Protein AF-A0A349BZY9-F1 (afdb_monomer)

Mean predicted aligned error: 8.65 Å

Radius of gyration: 23.87 Å; Cα contacts (8 Å, |Δi|>4): 27; chains: 1; bounding box: 42×19×87 Å

Secondary structure (DSSP, 8-state):
--------S---TTHHHHHHHHTT--HHHHHHHHHHHHTT-HHHHHHHHHHHHHHHHHHHHHHHHHHHHHHHHHHHHHHHHHHHHHT-

Structure (mmCIF, N/CA/C/O backbone):
data_AF-A0A349BZY9-F1
#
_entry.id   AF-A0A349BZY9-F1
#
loop_
_atom_site.group_PDB
_atom_site.id
_atom_site.type_symbol
_atom_site.label_atom_id
_atom_site.label_alt_id
_atom_site.label_comp_id
_atom_site.label_asym_id
_atom_site.label_entity_id
_atom_site.label_seq_id
_atom_site.pdbx_PDB_ins_code
_atom_site.Cartn_x
_atom_site.Cartn_y
_atom_site.Cartn_z
_atom_site.occupancy
_atom_site.B_iso_or_equiv
_atom_site.auth_seq_id
_atom_site.auth_comp_id
_atom_site.auth_asym_id
_atom_site.auth_atom_id
_atom_site.pdbx_PDB_model_num
ATOM 1 N N . MET A 1 1 ? 3.164 7.474 48.214 1.00 37.22 1 MET A N 1
ATOM 2 C CA . MET A 1 1 ? 3.280 6.696 46.961 1.00 37.22 1 MET A CA 1
ATOM 3 C C . MET A 1 1 ? 2.713 7.549 45.841 1.00 37.22 1 MET A C 1
ATOM 5 O O . MET A 1 1 ? 1.551 7.916 45.923 1.00 37.22 1 MET A O 1
ATOM 9 N N . LYS A 1 2 ? 3.539 7.958 44.871 1.00 35.94 2 LYS A N 1
ATOM 10 C CA . LYS A 1 2 ? 3.067 8.678 43.681 1.00 35.94 2 LYS A CA 1
ATOM 11 C C . LYS A 1 2 ? 2.311 7.671 42.822 1.00 35.94 2 LYS A C 1
ATOM 13 O O . LYS A 1 2 ? 2.927 6.751 42.290 1.00 35.94 2 LYS A O 1
ATOM 18 N N . VAL A 1 3 ? 0.991 7.804 42.774 1.00 41.59 3 VAL A N 1
ATOM 19 C CA . VAL A 1 3 ? 0.162 7.097 41.801 1.00 41.59 3 VAL A CA 1
ATOM 20 C C . VAL A 1 3 ? 0.613 7.633 40.448 1.00 41.59 3 VAL A C 1
ATOM 22 O O . VAL A 1 3 ? 0.571 8.841 40.219 1.00 41.59 3 VAL A O 1
ATOM 25 N N . ARG A 1 4 ? 1.205 6.773 39.618 1.00 44.66 4 ARG A N 1
ATOM 26 C CA . ARG A 1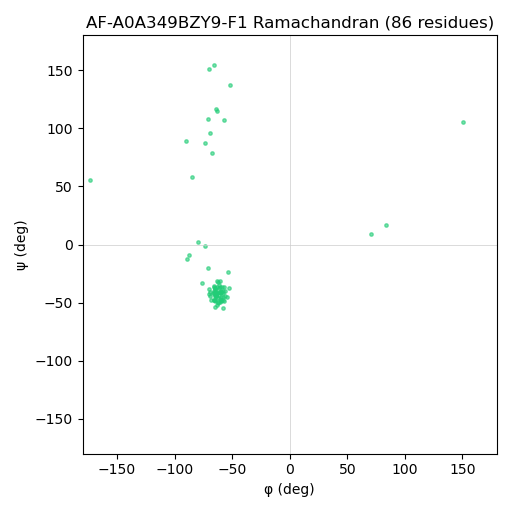 4 ? 1.541 7.146 38.247 1.00 44.66 4 ARG A CA 1
ATOM 27 C C . ARG A 1 4 ? 0.217 7.405 37.544 1.00 44.66 4 ARG A C 1
ATOM 29 O O . ARG A 1 4 ? -0.609 6.504 37.460 1.00 44.66 4 ARG A O 1
ATOM 36 N N . ASN A 1 5 ? 0.031 8.649 37.123 1.00 47.84 5 ASN A N 1
ATOM 37 C CA . ASN A 1 5 ? -0.990 9.042 36.171 1.00 47.84 5 ASN A CA 1
ATOM 38 C C . ASN A 1 5 ? -0.775 8.209 34.904 1.00 47.84 5 ASN A C 1
ATOM 40 O O . ASN A 1 5 ? 0.205 8.418 34.191 1.00 47.84 5 ASN A O 1
ATOM 44 N N . GLU A 1 6 ? -1.650 7.245 34.655 1.00 47.06 6 GLU A N 1
ATOM 45 C CA . GLU A 1 6 ? -1.861 6.721 33.312 1.00 47.06 6 GLU A CA 1
ATOM 46 C C . GLU A 1 6 ? -2.979 7.586 32.728 1.00 47.06 6 GLU A C 1
ATOM 48 O O . GLU A 1 6 ? -4.161 7.345 32.957 1.00 47.06 6 GLU A O 1
ATOM 53 N N . GLU A 1 7 ? -2.582 8.695 32.098 1.00 41.03 7 GLU A N 1
ATOM 54 C CA . GLU A 1 7 ? -3.481 9.499 31.267 1.00 41.03 7 GLU A CA 1
ATOM 55 C C . GLU A 1 7 ? -4.165 8.584 30.237 1.00 41.03 7 GLU A C 1
ATOM 57 O O . GLU A 1 7 ? -3.487 7.737 29.640 1.00 41.03 7 GLU A O 1
ATOM 62 N N . PRO A 1 8 ? -5.478 8.727 29.989 1.00 44.59 8 PRO A N 1
ATOM 63 C CA . PRO A 1 8 ? -6.140 7.985 28.931 1.00 44.59 8 PRO A CA 1
ATOM 64 C C . PRO A 1 8 ? -5.634 8.515 27.584 1.00 44.59 8 PRO A C 1
ATOM 66 O O . PRO A 1 8 ? -6.120 9.516 27.067 1.00 44.59 8 PRO A O 1
ATOM 69 N N . TYR A 1 9 ? -4.633 7.848 27.010 1.00 46.88 9 TYR A N 1
ATOM 70 C CA . TYR A 1 9 ? -4.181 8.083 25.639 1.00 46.88 9 TYR A CA 1
ATOM 71 C C . TYR A 1 9 ? -5.268 7.646 24.653 1.00 46.88 9 TYR A C 1
ATOM 73 O O . TYR A 1 9 ? -5.190 6.553 24.113 1.00 46.88 9 TYR A O 1
ATOM 81 N N . MET A 1 10 ? -6.292 8.478 24.475 1.00 48.88 10 MET A N 1
ATOM 82 C CA . MET A 1 10 ? -7.147 8.618 23.289 1.00 48.88 10 MET A CA 1
ATOM 83 C C . MET A 1 10 ? -8.075 9.829 23.520 1.00 48.88 10 MET A C 1
ATOM 85 O O . MET A 1 10 ? -9.300 9.727 23.492 1.00 48.88 10 MET A O 1
ATOM 89 N N . GLU A 1 11 ? -7.503 11.001 23.800 1.00 45.06 11 GLU A N 1
ATOM 90 C CA . GLU A 1 11 ? -8.255 12.259 23.798 1.00 45.06 11 GLU A CA 1
ATOM 91 C C . GLU A 1 11 ? -8.539 12.658 22.344 1.00 45.06 11 GLU A C 1
ATOM 93 O O . GLU A 1 11 ? -7.728 13.326 21.707 1.00 45.06 11 GLU A O 1
ATOM 98 N N . ASN A 1 12 ? -9.650 12.148 21.799 1.00 54.91 12 ASN A N 1
ATOM 99 C CA . ASN A 1 12 ? -10.532 12.750 20.787 1.00 54.91 12 ASN A CA 1
ATOM 100 C C . ASN A 1 12 ? -11.181 11.633 19.952 1.00 54.91 12 ASN A C 1
ATOM 102 O O . ASN A 1 12 ? -10.550 11.046 19.074 1.00 54.91 12 ASN A O 1
ATOM 106 N N . GLU A 1 13 ? -12.464 11.374 20.198 1.00 52.41 13 GLU A N 1
ATOM 107 C CA . GLU A 1 13 ? -13.294 10.419 19.450 1.00 52.41 13 GLU A CA 1
ATOM 108 C C . GLU A 1 13 ? -13.280 10.672 17.928 1.00 52.41 13 GLU A C 1
ATOM 110 O O . GLU A 1 13 ? -13.440 9.735 17.158 1.00 52.41 13 GLU A O 1
ATOM 115 N N . ASN A 1 14 ? -12.988 11.899 17.474 1.00 57.09 14 ASN A N 1
ATOM 116 C CA . ASN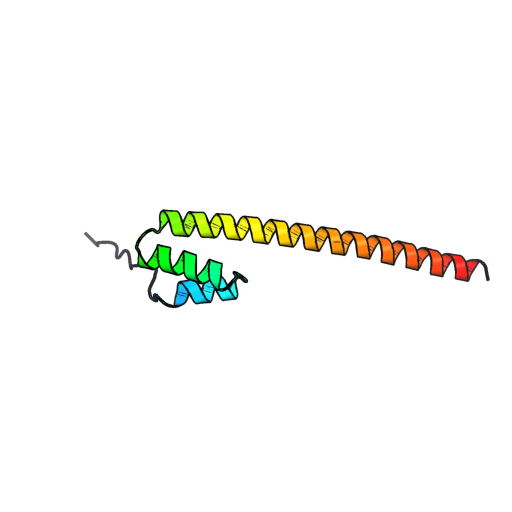 A 1 14 ? -12.847 12.224 16.049 1.00 57.09 14 ASN A CA 1
ATOM 117 C C . ASN A 1 14 ? -11.430 12.013 15.475 1.00 57.09 14 ASN A C 1
ATOM 119 O O . ASN A 1 14 ? -11.249 12.097 14.258 1.00 57.09 14 ASN A O 1
ATOM 123 N N . ALA A 1 15 ? -10.411 11.746 16.300 1.00 76.06 15 ALA A N 1
ATOM 124 C CA . ALA A 1 15 ? -9.033 11.609 15.823 1.00 76.06 15 ALA A CA 1
ATOM 125 C C . ALA A 1 15 ? -8.777 10.267 15.125 1.00 76.06 15 ALA A C 1
ATOM 127 O O . ALA A 1 15 ? -8.006 10.219 14.172 1.00 76.06 15 ALA A O 1
ATOM 128 N N . VAL A 1 16 ? -9.431 9.180 15.548 1.00 82.94 16 VAL A N 1
ATOM 129 C CA . VAL A 1 16 ? -9.173 7.838 14.993 1.00 82.94 16 VAL A CA 1
ATOM 130 C C . VAL A 1 16 ? -9.559 7.772 13.524 1.00 82.94 16 VAL A C 1
ATOM 132 O O . VAL A 1 16 ? -8.728 7.429 12.684 1.00 82.94 16 VAL A O 1
ATOM 135 N N . LYS A 1 17 ? -10.797 8.155 13.200 1.00 86.44 17 LYS A N 1
ATOM 136 C CA . LYS A 1 17 ? -11.276 8.159 11.819 1.00 86.44 17 LYS A CA 1
ATOM 137 C C . LYS A 1 17 ? -10.435 9.075 10.926 1.00 86.44 17 LYS A C 1
ATOM 139 O O . LYS A 1 17 ? -10.043 8.646 9.847 1.00 86.44 17 LYS A O 1
ATOM 144 N N . SER A 1 18 ? -10.118 10.293 11.381 1.00 86.62 18 SER A N 1
ATOM 145 C CA . SER A 1 18 ? -9.274 11.232 10.621 1.00 86.62 18 SER A CA 1
ATOM 146 C C . SER A 1 18 ? -7.886 10.653 10.351 1.00 86.62 18 SER A C 1
ATOM 148 O O . SER A 1 18 ? -7.460 10.610 9.205 1.00 86.62 18 SER A O 1
ATOM 150 N N . ASN A 1 19 ? -7.221 10.117 11.377 1.00 88.38 19 ASN A N 1
ATOM 151 C CA . ASN A 1 19 ? -5.890 9.528 11.236 1.00 88.38 19 ASN A CA 1
ATOM 152 C C . ASN A 1 19 ? -5.885 8.333 10.269 1.00 88.38 19 ASN A C 1
ATOM 154 O O . ASN A 1 19 ? -4.916 8.123 9.545 1.00 88.38 19 ASN A O 1
ATOM 158 N N . LEU A 1 20 ? -6.961 7.540 10.246 1.00 88.06 20 LEU A N 1
ATOM 159 C CA . LEU A 1 20 ? -7.102 6.424 9.311 1.00 88.06 20 LEU A CA 1
ATOM 160 C C . LEU A 1 20 ? -7.295 6.910 7.870 1.00 88.06 20 LEU A C 1
ATOM 162 O O . LEU A 1 20 ? -6.693 6.341 6.960 1.00 88.06 20 LEU A O 1
ATOM 166 N N . LEU A 1 21 ? -8.084 7.967 7.659 1.00 89.25 21 LEU A N 1
ATOM 167 C CA . LEU A 1 21 ? -8.232 8.598 6.343 1.00 89.25 21 LEU A CA 1
ATOM 168 C C . LEU A 1 21 ? -6.907 9.201 5.859 1.00 89.25 21 LEU A C 1
ATOM 170 O O . LEU A 1 21 ? -6.516 8.960 4.719 1.00 89.25 21 LEU A O 1
ATOM 174 N N . ASP A 1 22 ? -6.176 9.892 6.736 1.00 88.81 22 ASP A N 1
ATOM 175 C CA . ASP A 1 22 ? -4.849 10.446 6.437 1.00 88.81 22 ASP A CA 1
ATOM 176 C C . ASP A 1 22 ? -3.823 9.346 6.117 1.00 88.81 22 ASP A C 1
ATOM 178 O O . ASP A 1 22 ? -2.929 9.534 5.291 1.00 88.81 22 ASP A O 1
ATOM 182 N N . ALA A 1 23 ? -3.976 8.161 6.716 1.00 85.94 23 ALA A N 1
ATOM 183 C CA . ALA A 1 23 ? -3.185 6.975 6.391 1.00 85.94 23 ALA A CA 1
ATOM 184 C C . ALA A 1 23 ? -3.571 6.318 5.048 1.00 85.94 23 ALA A C 1
ATOM 186 O O . ALA A 1 23 ? -2.957 5.325 4.654 1.00 85.94 23 ALA A O 1
ATOM 187 N N . GLY A 1 24 ? -4.575 6.848 4.343 1.00 85.56 24 GLY A N 1
ATOM 188 C CA . GLY A 1 24 ? -5.053 6.329 3.062 1.00 85.56 24 GLY A CA 1
ATOM 189 C C . GLY A 1 24 ? -6.059 5.182 3.184 1.00 85.56 24 GLY A C 1
ATOM 190 O O . GLY A 1 24 ? -6.279 4.462 2.208 1.00 85.56 24 GLY A O 1
ATOM 191 N N . CYS A 1 25 ? -6.671 4.983 4.356 1.00 90.25 25 CYS A N 1
ATOM 192 C CA . CYS A 1 25 ? -7.767 4.025 4.502 1.00 90.25 25 CYS A CA 1
ATOM 193 C C . CYS A 1 25 ? -9.020 4.528 3.778 1.00 90.25 25 CYS A C 1
ATOM 195 O O . CYS A 1 25 ? -9.276 5.727 3.699 1.00 90.25 25 CYS A O 1
ATOM 197 N N . SER A 1 26 ? -9.851 3.599 3.301 1.00 91.25 26 SER A N 1
ATOM 198 C CA . SER A 1 26 ? -11.170 3.958 2.775 1.00 91.25 26 SER A CA 1
ATOM 199 C C . SER A 1 26 ? -12.080 4.509 3.880 1.00 91.25 26 SER A C 1
ATOM 201 O O . SER A 1 26 ? -11.952 4.118 5.044 1.00 91.25 26 SER A O 1
ATOM 203 N N . ASP A 1 27 ? -13.065 5.332 3.508 1.00 91.19 27 ASP A N 1
ATOM 204 C CA . ASP A 1 27 ? -14.103 5.814 4.432 1.00 91.19 27 ASP A CA 1
ATOM 205 C C . ASP A 1 27 ? -14.807 4.675 5.177 1.00 91.19 27 ASP A C 1
ATOM 207 O O . ASP A 1 27 ? -15.122 4.800 6.362 1.00 91.19 27 ASP A O 1
AT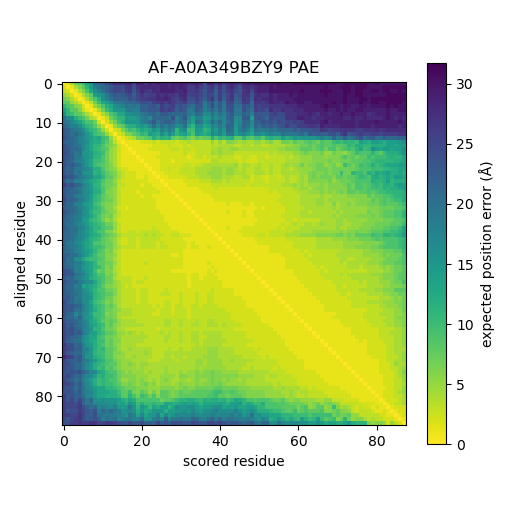OM 211 N N . GLN A 1 28 ? -15.030 3.549 4.493 1.00 92.69 28 GLN A N 1
ATOM 212 C CA . GLN A 1 28 ? -15.687 2.381 5.065 1.00 92.69 28 GLN A CA 1
ATOM 213 C C . GLN A 1 28 ? -14.815 1.714 6.134 1.00 92.69 28 GLN A C 1
ATOM 215 O O . GLN A 1 28 ? -15.292 1.447 7.236 1.00 92.69 28 GLN A O 1
ATOM 220 N N . SER A 1 29 ? -13.534 1.489 5.835 1.00 92.19 29 SER A N 1
ATOM 221 C CA . SER A 1 29 ? -12.574 0.910 6.781 1.00 92.19 29 SER A CA 1
ATOM 222 C C . SER A 1 29 ? -12.349 1.832 7.981 1.00 92.19 29 SER A C 1
ATOM 224 O O . SER A 1 29 ? -12.345 1.370 9.120 1.00 92.19 29 SER A O 1
ATOM 226 N N . ALA A 1 30 ? -12.223 3.140 7.739 1.00 92.56 30 ALA A N 1
ATOM 227 C CA . ALA A 1 30 ? -12.037 4.135 8.789 1.00 92.56 30 ALA A CA 1
ATOM 228 C C . ALA A 1 30 ? -13.255 4.209 9.723 1.00 92.56 30 ALA A C 1
ATOM 230 O O . ALA A 1 30 ? -13.093 4.218 10.941 1.00 92.56 30 ALA A O 1
ATOM 231 N N . ALA A 1 31 ? -14.476 4.195 9.174 1.00 92.75 31 ALA A N 1
ATOM 232 C CA . ALA A 1 31 ? -15.703 4.172 9.969 1.00 92.75 31 ALA A CA 1
ATOM 233 C C . ALA A 1 31 ? -15.869 2.871 10.773 1.00 92.75 31 ALA A C 1
ATOM 235 O O . ALA A 1 31 ? -16.355 2.913 11.900 1.00 92.75 31 ALA A O 1
ATOM 236 N N . TRP A 1 32 ? -15.466 1.724 10.221 1.00 93.69 32 TRP A N 1
ATOM 237 C CA . TRP A 1 32 ? -15.548 0.443 10.926 1.00 93.69 32 TRP A CA 1
ATOM 238 C C . TRP A 1 32 ? -14.618 0.386 12.142 1.00 93.69 32 TRP A C 1
ATOM 240 O O . TRP A 1 32 ? -15.049 0.035 13.241 1.00 93.69 32 TRP A O 1
ATOM 250 N N . VAL A 1 33 ? -13.354 0.781 11.971 1.00 94.44 33 VAL A N 1
ATOM 251 C CA . VAL A 1 33 ? -12.391 0.815 13.081 1.00 94.44 33 VAL A CA 1
ATOM 252 C C . VAL A 1 33 ? -12.821 1.827 14.141 1.00 94.44 33 VAL A C 1
ATOM 254 O O . VAL A 1 33 ? -12.744 1.521 15.330 1.00 94.44 33 VAL A O 1
ATOM 257 N N . ASP A 1 34 ? -13.330 2.989 13.727 1.00 92.19 34 ASP A N 1
ATOM 258 C CA . ASP A 1 34 ? -13.877 3.990 14.643 1.00 92.19 34 ASP A CA 1
ATOM 259 C C . ASP A 1 34 ? -15.017 3.407 15.496 1.00 92.19 34 ASP A C 1
ATOM 261 O O . ASP A 1 34 ? -14.959 3.466 16.720 1.00 92.19 34 ASP A O 1
ATOM 265 N N . GLN A 1 35 ? -15.982 2.703 14.891 1.00 93.94 35 GLN A N 1
ATOM 266 C CA . GLN A 1 35 ? -17.061 2.026 15.628 1.00 93.94 35 GLN A CA 1
ATOM 267 C C . GLN A 1 35 ? -16.550 0.999 16.649 1.00 93.94 35 GLN A C 1
ATOM 269 O O . GLN A 1 35 ? -17.096 0.905 17.750 1.00 93.94 35 GLN A O 1
ATOM 274 N N . LEU A 1 36 ? -15.509 0.228 16.315 1.00 95.06 36 LEU A N 1
ATOM 275 C CA . LEU A 1 36 ? -14.902 -0.722 17.252 1.00 95.06 36 LEU A CA 1
ATOM 276 C C . LEU A 1 36 ? -14.251 -0.004 18.440 1.00 95.06 36 LEU A C 1
ATOM 278 O O . LEU A 1 36 ? -14.382 -0.469 19.575 1.00 95.06 36 LEU A O 1
ATOM 282 N N . VAL A 1 37 ? -13.598 1.137 18.200 1.00 93.19 37 VAL A N 1
ATOM 283 C CA . VAL A 1 37 ? -13.031 1.977 19.265 1.00 93.19 37 VAL A CA 1
ATOM 284 C C . VAL A 1 37 ? -14.135 2.560 20.146 1.00 93.19 37 VAL A C 1
ATOM 286 O O . VAL A 1 37 ? -14.057 2.403 21.364 1.00 93.19 37 VAL A O 1
ATOM 289 N N . GLN A 1 38 ? -15.193 3.130 19.558 1.00 90.38 38 GLN A N 1
ATOM 290 C CA . GLN A 1 38 ? -16.340 3.675 20.302 1.00 90.38 38 GLN A CA 1
ATOM 291 C C . GLN A 1 38 ? -17.058 2.606 21.141 1.00 90.38 38 GLN A C 1
ATOM 293 O O . GLN A 1 38 ? -17.565 2.882 22.225 1.00 90.38 38 GLN A O 1
ATOM 298 N N . ALA A 1 39 ? -17.064 1.354 20.678 1.00 93.69 39 ALA A N 1
ATOM 299 C CA . ALA A 1 39 ? -17.609 0.219 21.419 1.00 93.69 39 ALA A CA 1
ATOM 300 C C . ALA A 1 39 ? -16.660 -0.341 22.504 1.00 93.69 39 ALA A C 1
ATOM 302 O O . ALA A 1 39 ? -16.978 -1.360 23.120 1.00 93.69 39 ALA A O 1
ATOM 303 N N . GLY A 1 40 ? -15.477 0.251 22.717 1.00 92.44 40 GLY A N 1
ATOM 304 C CA . GLY A 1 40 ? -14.462 -0.238 23.660 1.00 92.44 40 GLY A CA 1
ATOM 305 C C . GLY A 1 40 ? -13.764 -1.535 23.223 1.00 92.44 40 GLY A C 1
ATOM 306 O O . GLY A 1 40 ? -13.003 -2.129 23.990 1.00 92.44 40 GLY A O 1
ATOM 307 N N . ARG A 1 41 ? -13.984 -1.991 21.984 1.00 96.06 41 ARG A N 1
ATOM 308 C CA . ARG A 1 41 ? -13.445 -3.241 21.424 1.00 96.06 41 ARG A CA 1
ATOM 309 C C . ARG A 1 41 ? -12.041 -3.033 20.851 1.00 96.06 41 ARG A C 1
ATOM 311 O O . ARG A 1 41 ? -11.775 -3.299 19.681 1.00 96.06 41 ARG A O 1
ATOM 318 N N . LEU A 1 42 ? -11.115 -2.568 21.691 1.00 93.31 42 LEU A N 1
ATOM 319 C CA . LEU A 1 42 ? -9.777 -2.138 21.258 1.00 93.31 42 LEU A CA 1
ATOM 320 C C . LEU A 1 42 ? -8.931 -3.261 20.634 1.00 93.31 42 LEU A C 1
ATOM 322 O O . LEU A 1 42 ? -8.138 -3.000 19.732 1.00 93.31 42 LEU A O 1
ATOM 326 N N . SER A 1 43 ? -9.095 -4.510 21.084 1.00 96.00 43 SER A N 1
ATOM 327 C CA . SER A 1 43 ? -8.376 -5.654 20.498 1.00 96.00 43 SER A CA 1
ATOM 328 C C . SER A 1 43 ? -8.811 -5.917 19.053 1.00 96.00 43 SER A C 1
ATOM 330 O O . SER A 1 43 ? -7.962 -6.123 18.186 1.00 96.00 43 SER A O 1
ATOM 332 N N . ASP A 1 44 ? -10.116 -5.818 18.791 1.00 96.94 44 ASP A N 1
ATOM 333 C CA . ASP A 1 44 ? -10.686 -5.991 17.456 1.00 96.94 44 ASP A CA 1
ATOM 334 C C . ASP A 1 44 ? -10.289 -4.823 16.551 1.00 96.94 44 ASP A C 1
ATOM 336 O O . ASP A 1 44 ? -9.813 -5.044 15.442 1.00 96.94 44 ASP A O 1
ATOM 340 N N . ALA A 1 45 ? -10.360 -3.584 17.051 1.00 95.25 45 ALA A N 1
ATOM 341 C CA . ALA A 1 45 ? -9.878 -2.411 16.322 1.00 95.25 45 ALA A CA 1
ATOM 342 C C . ALA A 1 45 ? -8.395 -2.556 15.924 1.00 95.25 45 ALA A C 1
ATOM 344 O O . ALA A 1 45 ? -8.015 -2.288 14.785 1.00 95.25 45 ALA A O 1
ATOM 345 N N . LEU A 1 46 ? -7.546 -3.030 16.844 1.00 95.12 46 LEU A N 1
ATOM 346 C CA . LEU A 1 46 ? -6.132 -3.290 16.567 1.00 95.12 46 LEU A CA 1
ATOM 347 C C . LEU A 1 46 ? -5.928 -4.407 15.539 1.00 95.12 46 LEU A C 1
ATOM 349 O O . LEU A 1 46 ? -4.996 -4.335 14.735 1.00 95.12 46 LEU A O 1
ATOM 353 N N . HIS A 1 47 ? -6.754 -5.451 15.583 1.00 96.88 47 HIS A N 1
ATOM 354 C CA . HIS A 1 47 ? -6.718 -6.516 14.591 1.00 96.88 47 HIS A CA 1
ATOM 355 C C . HIS A 1 47 ? -7.049 -5.973 13.197 1.00 96.88 47 HIS A C 1
ATOM 357 O O . HIS A 1 47 ? -6.246 -6.149 12.282 1.00 96.88 47 HIS A O 1
ATOM 363 N N . GLU A 1 48 ? -8.145 -5.226 13.063 1.00 95.25 48 GLU A N 1
ATOM 364 C CA . GLU A 1 48 ? -8.561 -4.604 11.801 1.00 95.25 48 GLU A CA 1
ATOM 365 C C . GLU A 1 48 ? -7.486 -3.669 11.237 1.00 95.25 48 GLU A C 1
ATOM 367 O O . GLU A 1 48 ? -7.114 -3.776 10.071 1.00 95.25 48 GLU A O 1
ATOM 372 N N . MET A 1 49 ? -6.878 -2.818 12.073 1.00 94.25 49 MET A N 1
ATOM 373 C CA . MET A 1 49 ? -5.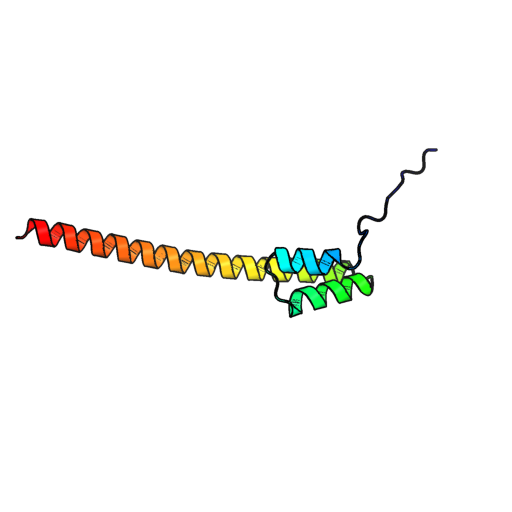772 -1.954 11.638 1.00 94.25 49 MET A CA 1
ATOM 374 C C . MET A 1 49 ? -4.577 -2.749 11.084 1.00 94.25 49 MET A C 1
ATOM 376 O O . MET A 1 49 ? -3.929 -2.320 10.126 1.00 94.25 49 MET A O 1
ATOM 380 N N . LYS A 1 50 ? -4.267 -3.923 11.652 1.00 95.75 50 LYS A N 1
ATOM 381 C CA . LYS A 1 50 ? -3.193 -4.792 11.139 1.00 95.75 50 LYS A CA 1
ATOM 382 C C . LYS A 1 50 ? -3.557 -5.423 9.800 1.00 95.75 50 LYS A C 1
ATOM 384 O O . LYS A 1 50 ? -2.665 -5.538 8.961 1.00 95.75 50 LYS A O 1
ATOM 389 N N . VAL A 1 51 ? -4.817 -5.819 9.615 1.00 95.06 51 VAL A N 1
ATOM 390 C CA . VAL A 1 51 ? -5.326 -6.354 8.343 1.00 95.06 51 VAL A CA 1
ATOM 391 C C . VAL A 1 51 ? -5.232 -5.284 7.258 1.00 95.06 51 VAL A C 1
ATOM 393 O O . VAL A 1 51 ? -4.548 -5.502 6.262 1.00 95.06 51 VAL A O 1
ATOM 396 N N . ILE A 1 52 ? -5.769 -4.086 7.514 1.00 92.62 52 ILE A N 1
ATOM 397 C CA . ILE A 1 52 ? -5.713 -2.949 6.581 1.00 92.62 52 ILE A CA 1
ATOM 398 C C . ILE A 1 52 ? -4.267 -2.644 6.172 1.00 92.62 52 ILE A C 1
ATOM 400 O O . ILE A 1 52 ? -3.965 -2.469 4.993 1.00 92.62 52 ILE A O 1
ATOM 404 N N . ARG A 1 53 ? -3.336 -2.624 7.133 1.00 94.56 53 ARG A N 1
ATOM 405 C CA . ARG A 1 53 ? -1.911 -2.416 6.843 1.00 94.56 53 ARG A CA 1
ATOM 406 C C . ARG A 1 53 ? -1.344 -3.486 5.903 1.00 94.56 53 ARG A C 1
ATOM 408 O O . ARG A 1 53 ? -0.535 -3.153 5.041 1.00 94.56 53 ARG A O 1
ATOM 415 N N . CYS A 1 54 ? -1.710 -4.756 6.080 1.00 95.94 54 CYS A N 1
ATOM 416 C CA . CYS A 1 54 ? -1.265 -5.831 5.190 1.00 95.94 54 CYS A CA 1
ATOM 417 C C . CYS A 1 54 ? -1.786 -5.627 3.761 1.00 95.94 54 CYS A C 1
ATOM 419 O O . CYS A 1 54 ? -1.009 -5.768 2.818 1.00 95.94 54 CYS A O 1
ATOM 421 N N . ASP A 1 55 ? -3.045 -5.221 3.608 1.00 92.44 55 ASP A N 1
ATOM 422 C CA . ASP A 1 55 ? -3.646 -4.956 2.297 1.00 92.44 55 ASP A CA 1
ATOM 423 C C . ASP A 1 55 ? -2.973 -3.771 1.591 1.00 92.44 55 ASP A C 1
ATOM 425 O O . ASP A 1 55 ? -2.630 -3.859 0.410 1.00 92.44 55 ASP A O 1
ATOM 429 N N . LEU A 1 56 ? -2.700 -2.686 2.327 1.00 92.00 56 LEU A N 1
ATOM 430 C CA . LEU A 1 56 ? -1.942 -1.541 1.812 1.00 92.00 56 LEU A CA 1
ATOM 431 C C . LEU A 1 56 ? -0.536 -1.949 1.356 1.00 92.00 56 LEU A C 1
ATOM 433 O O . LEU A 1 56 ? -0.066 -1.496 0.312 1.00 92.00 56 LEU A O 1
ATOM 437 N N . MET A 1 57 ? 0.129 -2.829 2.108 1.00 95.81 57 MET A N 1
ATOM 438 C CA . MET A 1 57 ? 1.454 -3.328 1.748 1.00 95.81 57 MET A CA 1
ATOM 439 C C . MET A 1 57 ? 1.416 -4.177 0.472 1.00 95.81 57 MET A C 1
ATOM 441 O O . MET A 1 57 ? 2.289 -4.050 -0.385 1.00 95.81 57 MET A O 1
ATOM 445 N N . GLU A 1 58 ? 0.393 -5.016 0.305 1.00 96.44 58 GLU A N 1
ATOM 446 C CA . GLU A 1 58 ? 0.231 -5.800 -0.919 1.00 96.44 58 GLU A CA 1
ATOM 447 C C . GLU A 1 58 ? -0.063 -4.901 -2.128 1.00 96.44 58 GLU A C 1
ATOM 449 O O . GLU A 1 58 ? 0.549 -5.071 -3.185 1.00 96.44 58 GLU A O 1
ATOM 454 N N . ALA A 1 59 ? -0.920 -3.888 -1.970 1.00 94.31 59 ALA A N 1
ATOM 455 C CA . ALA A 1 59 ? -1.172 -2.892 -3.011 1.00 94.31 59 ALA A CA 1
ATOM 456 C C . ALA A 1 59 ? 0.107 -2.122 -3.392 1.00 94.31 5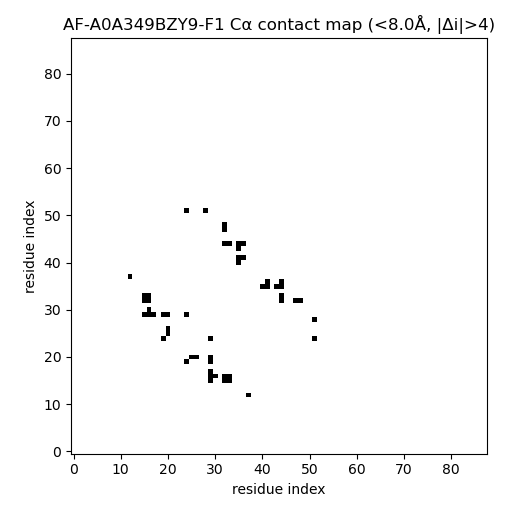9 ALA A C 1
ATOM 458 O O . ALA A 1 59 ? 0.381 -1.916 -4.580 1.00 94.31 59 ALA A O 1
ATOM 459 N N . LEU A 1 60 ? 0.931 -1.754 -2.404 1.00 96.19 60 LEU A N 1
ATOM 460 C CA . LEU A 1 60 ? 2.237 -1.134 -2.627 1.00 96.19 60 LEU A CA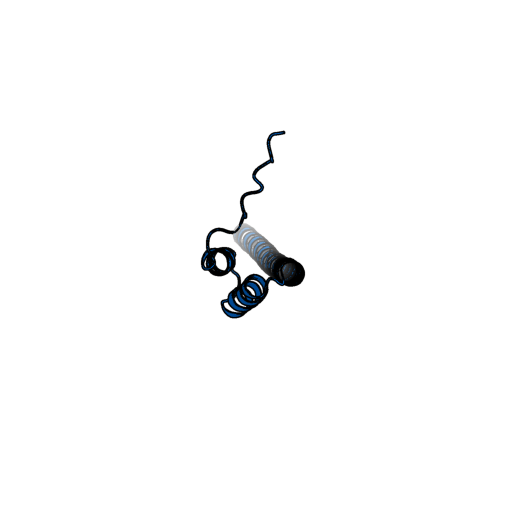 1
ATOM 461 C C . LEU A 1 60 ? 3.157 -2.057 -3.438 1.00 96.19 60 LEU A C 1
ATOM 463 O O . LEU A 1 60 ? 3.714 -1.629 -4.450 1.00 96.19 60 LEU A O 1
ATOM 467 N N . HIS A 1 61 ? 3.278 -3.329 -3.051 1.00 97.88 61 HIS A N 1
ATOM 468 C CA . HIS A 1 61 ? 4.091 -4.299 -3.787 1.00 97.88 61 HIS A CA 1
ATOM 469 C C . HIS A 1 61 ? 3.588 -4.512 -5.223 1.00 97.88 61 HIS A C 1
ATOM 471 O O . HIS A 1 61 ? 4.393 -4.651 -6.143 1.00 97.88 61 HIS A O 1
ATOM 477 N N . GLN A 1 62 ? 2.272 -4.519 -5.449 1.00 98.19 62 GLN A N 1
ATOM 478 C CA . GLN A 1 62 ? 1.692 -4.590 -6.794 1.00 98.19 62 GLN A CA 1
ATOM 479 C C . GLN A 1 62 ? 2.045 -3.365 -7.636 1.00 98.19 62 GLN A C 1
ATOM 481 O O . GLN A 1 62 ? 2.410 -3.511 -8.804 1.00 98.19 62 GLN A O 1
ATOM 486 N N . SER A 1 63 ? 1.955 -2.170 -7.051 1.00 98.25 63 SER A N 1
ATOM 487 C CA . SER A 1 63 ? 2.352 -0.929 -7.714 1.00 98.25 63 SER A CA 1
ATOM 488 C C . SER A 1 63 ? 3.834 -0.959 -8.092 1.00 98.25 63 SER A C 1
ATOM 490 O O . SER A 1 63 ? 4.169 -0.722 -9.251 1.00 98.25 63 SER A O 1
ATOM 492 N N . GLN A 1 64 ? 4.706 -1.375 -7.166 1.00 98.62 64 GLN A N 1
ATOM 493 C CA . GLN A 1 64 ? 6.141 -1.512 -7.422 1.00 98.62 64 GLN A CA 1
ATOM 494 C C . GLN A 1 64 ? 6.422 -2.458 -8.596 1.00 98.62 64 GLN A C 1
ATOM 496 O O . GLN A 1 64 ? 7.105 -2.072 -9.537 1.00 98.62 64 GLN A O 1
ATOM 501 N N . ARG A 1 65 ? 5.806 -3.651 -8.619 1.00 98.62 65 ARG A N 1
ATOM 502 C CA . ARG A 1 65 ? 5.962 -4.610 -9.731 1.00 98.62 65 ARG A CA 1
ATOM 503 C C . ARG A 1 65 ? 5.573 -4.015 -11.088 1.00 98.62 65 ARG A C 1
ATOM 505 O O . ARG A 1 65 ? 6.175 -4.347 -12.109 1.00 98.62 65 ARG A O 1
ATOM 512 N N . ARG A 1 66 ? 4.546 -3.159 -11.123 1.00 98.62 66 ARG A N 1
ATOM 513 C CA . ARG A 1 66 ? 4.111 -2.476 -12.352 1.00 98.62 66 ARG A CA 1
ATOM 514 C C . ARG A 1 66 ? 5.130 -1.434 -12.802 1.00 98.62 66 ARG A C 1
ATOM 516 O O . ARG A 1 66 ? 5.407 -1.366 -13.997 1.00 98.62 66 ARG A O 1
ATOM 523 N N . VAL A 1 67 ? 5.675 -0.659 -11.865 1.00 98.75 67 VAL A N 1
ATOM 524 C CA . VAL A 1 67 ? 6.735 0.322 -12.137 1.00 98.75 67 VAL A CA 1
ATOM 525 C C . VAL A 1 67 ? 7.985 -0.384 -12.658 1.00 98.75 67 VAL A C 1
ATOM 527 O O . VAL A 1 67 ? 8.441 -0.049 -13.745 1.00 98.75 67 VAL A O 1
ATOM 530 N N . ASP A 1 68 ? 8.445 -1.442 -11.989 1.00 98.62 68 ASP A N 1
ATOM 531 C CA . ASP A 1 68 ? 9.623 -2.216 -12.407 1.00 98.62 68 ASP A CA 1
ATOM 532 C C . ASP A 1 68 ? 9.481 -2.762 -13.841 1.00 98.62 68 ASP A C 1
ATOM 534 O O . ASP A 1 68 ? 10.423 -2.755 -14.637 1.00 98.62 68 ASP A O 1
ATOM 538 N N . CYS A 1 69 ? 8.278 -3.229 -14.195 1.00 98.56 69 CYS A N 1
ATOM 539 C CA . CYS A 1 69 ? 7.974 -3.704 -15.542 1.00 98.56 69 CYS A CA 1
ATOM 540 C C . CYS A 1 69 ? 8.060 -2.573 -16.579 1.00 98.56 69 CYS A C 1
ATOM 542 O O . CYS A 1 69 ? 8.643 -2.754 -17.652 1.00 98.56 69 CYS A O 1
ATOM 544 N N . LEU A 1 70 ? 7.510 -1.398 -16.261 1.00 98.69 70 LEU A N 1
ATOM 545 C CA . LEU A 1 70 ? 7.598 -0.228 -17.132 1.00 98.69 70 LEU A CA 1
ATOM 546 C C . LEU A 1 70 ? 9.044 0.243 -17.293 1.00 98.69 70 LEU A C 1
ATOM 548 O O . LEU A 1 70 ? 9.464 0.469 -18.425 1.00 98.69 70 LEU A O 1
ATOM 552 N N . ASP A 1 71 ? 9.821 0.303 -16.216 1.00 98.75 71 ASP A N 1
ATOM 553 C CA . ASP A 1 71 ? 11.234 0.690 -16.254 1.00 98.75 71 ASP A CA 1
ATOM 554 C C . ASP A 1 71 ? 12.049 -0.248 -17.149 1.00 9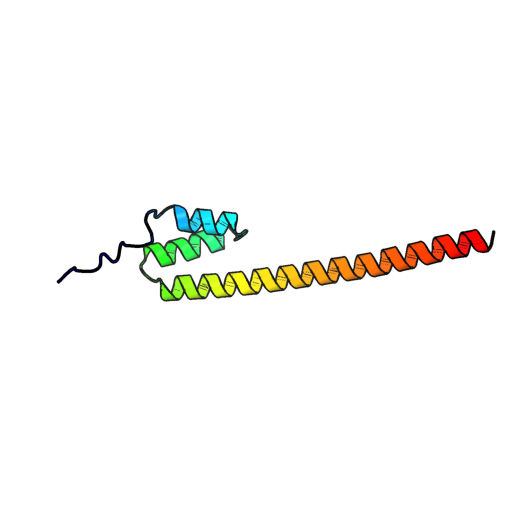8.75 71 ASP A C 1
ATOM 556 O O . ASP A 1 71 ? 12.851 0.200 -17.975 1.00 98.75 71 ASP A O 1
ATOM 560 N N . TYR A 1 72 ? 11.795 -1.558 -17.064 1.00 98.44 72 TYR A N 1
ATOM 561 C CA . TYR A 1 72 ? 12.400 -2.530 -17.971 1.00 98.44 72 TYR A CA 1
ATOM 562 C C . TYR A 1 72 ? 12.045 -2.250 -19.440 1.00 98.44 72 TYR A C 1
ATOM 564 O O . TYR A 1 72 ? 12.932 -2.238 -20.302 1.00 98.44 72 TYR A O 1
ATOM 572 N N . LEU A 1 73 ? 10.764 -2.012 -19.743 1.00 98.62 73 LEU A N 1
ATOM 573 C CA . LEU A 1 73 ? 10.299 -1.741 -21.107 1.00 98.62 73 LEU A CA 1
ATOM 574 C C . LEU A 1 73 ? 10.859 -0.428 -21.662 1.00 98.62 73 LEU A C 1
ATOM 576 O O . LEU A 1 73 ? 11.296 -0.394 -22.816 1.00 98.62 73 LEU A O 1
ATOM 580 N N . ILE A 1 74 ? 10.895 0.625 -20.845 1.00 98.50 74 ILE A N 1
ATOM 581 C CA . ILE A 1 74 ? 11.507 1.913 -21.182 1.00 98.50 74 ILE A CA 1
ATOM 582 C C . ILE A 1 74 ? 12.973 1.684 -21.527 1.00 98.50 74 ILE A C 1
ATOM 584 O O . ILE A 1 74 ? 13.398 1.972 -22.647 1.00 98.50 74 ILE A O 1
ATOM 588 N N . ARG A 1 75 ? 13.729 1.050 -20.624 1.00 98.44 75 ARG A N 1
ATOM 589 C CA . ARG A 1 75 ? 15.162 0.824 -20.815 1.00 98.44 75 ARG A CA 1
ATOM 590 C C . ARG A 1 75 ? 15.465 -0.024 -22.046 1.00 98.44 75 ARG A C 1
ATOM 592 O O . ARG A 1 75 ? 16.475 0.206 -22.715 1.00 98.44 75 ARG A O 1
ATOM 599 N N . LYS A 1 76 ? 14.621 -1.016 -22.344 1.00 98.25 76 LYS A N 1
ATOM 600 C CA . LYS A 1 76 ? 14.723 -1.834 -23.559 1.00 98.25 76 LYS A CA 1
ATOM 601 C C . LYS A 1 76 ? 14.494 -0.986 -24.809 1.00 98.25 76 LYS A C 1
ATOM 603 O O . LYS A 1 76 ? 15.302 -1.042 -25.728 1.00 98.25 76 LYS A O 1
ATOM 608 N N . THR A 1 77 ? 13.445 -0.170 -24.815 1.00 98.25 77 THR A N 1
ATOM 609 C CA . THR A 1 77 ? 13.096 0.700 -25.948 1.00 98.25 77 THR A CA 1
ATOM 610 C C . THR A 1 77 ? 14.181 1.745 -26.213 1.00 98.25 77 THR A C 1
ATOM 612 O O . THR A 1 77 ? 14.572 1.951 -27.358 1.00 98.25 77 THR A O 1
ATOM 615 N N . GLU A 1 78 ? 14.741 2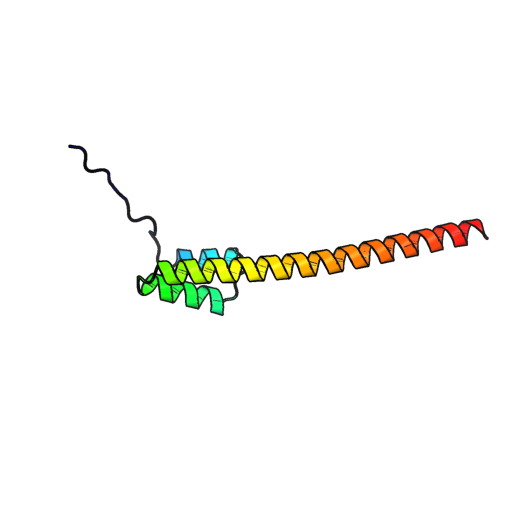.352 -25.166 1.00 98.00 78 GLU A N 1
ATOM 616 C CA . GLU A 1 78 ? 15.868 3.286 -25.280 1.00 98.00 78 GLU A CA 1
ATOM 617 C C . GLU A 1 78 ? 17.091 2.652 -25.949 1.00 98.00 78 GLU A C 1
ATOM 619 O O . GLU A 1 78 ? 17.727 3.285 -26.791 1.00 98.00 78 GLU A O 1
ATOM 624 N N . LYS A 1 79 ? 17.417 1.395 -25.607 1.00 96.88 79 LYS A N 1
ATOM 625 C CA . LYS A 1 79 ? 18.525 0.670 -26.248 1.00 96.88 79 LYS A CA 1
ATOM 626 C C . LYS A 1 79 ? 18.276 0.475 -27.738 1.00 96.88 79 LYS A C 1
ATOM 628 O O . LYS A 1 79 ? 19.174 0.757 -28.521 1.00 96.88 79 LYS A O 1
ATOM 633 N N . GLU A 1 80 ? 17.073 0.052 -28.123 1.00 96.50 80 GLU A N 1
ATOM 634 C CA . GLU A 1 80 ? 16.718 -0.135 -29.536 1.00 96.50 80 GLU A CA 1
ATOM 635 C C . GLU A 1 80 ? 16.830 1.177 -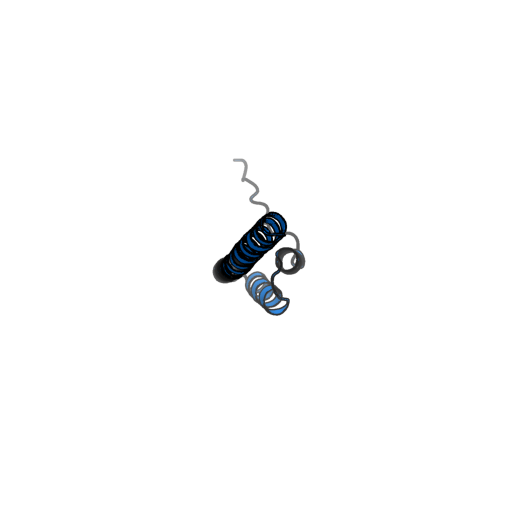30.326 1.00 96.50 80 GLU A C 1
ATOM 637 O O . GLU A 1 80 ? 17.375 1.186 -31.426 1.00 96.50 80 GLU A O 1
ATOM 642 N N . ILE A 1 81 ? 16.399 2.305 -29.748 1.00 96.88 81 ILE A N 1
ATOM 643 C CA . ILE A 1 81 ? 16.540 3.630 -30.375 1.00 96.88 81 ILE A CA 1
ATOM 644 C C . ILE A 1 81 ? 18.014 3.988 -30.596 1.00 96.88 81 ILE A C 1
ATOM 646 O O . ILE A 1 81 ? 18.365 4.531 -31.643 1.00 96.88 81 ILE A O 1
ATOM 650 N N . ILE A 1 82 ? 18.878 3.727 -29.612 1.00 94.94 82 ILE A N 1
ATOM 651 C CA . ILE A 1 82 ? 20.317 4.001 -29.728 1.00 94.94 82 ILE A CA 1
ATOM 652 C C . ILE A 1 82 ? 20.929 3.120 -30.821 1.00 94.94 82 ILE A C 1
ATOM 654 O O . ILE A 1 82 ? 21.590 3.636 -31.717 1.00 94.94 82 ILE A O 1
ATOM 658 N N . THR A 1 83 ? 20.651 1.818 -30.796 1.00 92.69 83 THR A N 1
ATOM 659 C CA . THR A 1 83 ? 21.169 0.875 -31.792 1.00 92.69 83 THR A CA 1
ATOM 660 C C . THR A 1 83 ? 20.667 1.180 -33.206 1.00 92.69 83 THR A C 1
ATOM 662 O O . THR A 1 83 ? 21.429 1.037 -34.158 1.00 92.69 83 THR A O 1
ATOM 665 N N . ASP A 1 84 ? 19.420 1.628 -33.381 1.00 90.56 84 ASP A N 1
ATOM 666 C CA . ASP A 1 84 ? 18.913 2.045 -34.696 1.00 90.56 84 ASP A CA 1
ATOM 667 C C . ASP A 1 84 ? 19.649 3.284 -35.229 1.00 90.56 84 ASP A C 1
ATOM 669 O O . ASP A 1 84 ? 19.957 3.352 -36.416 1.00 90.56 84 ASP A O 1
ATOM 673 N N . LYS A 1 85 ? 20.001 4.237 -34.355 1.00 87.06 85 LYS A N 1
ATOM 674 C CA . LYS A 1 85 ? 20.802 5.412 -34.738 1.00 87.06 85 LYS A CA 1
ATOM 675 C C . LYS A 1 85 ? 22.220 5.048 -35.167 1.00 87.06 85 LYS A C 1
ATOM 677 O O . LYS A 1 85 ? 22.739 5.691 -36.063 1.00 87.06 85 LYS A O 1
ATOM 682 N N . GLU A 1 86 ? 22.835 4.041 -34.551 1.00 83.44 86 GLU A N 1
ATOM 683 C CA . GLU A 1 86 ? 24.183 3.578 -34.920 1.00 83.44 86 GLU A CA 1
ATOM 684 C C . GLU A 1 86 ? 24.216 2.842 -36.270 1.00 83.44 86 GLU A C 1
ATOM 686 O O . GLU A 1 86 ? 25.278 2.708 -36.875 1.00 83.44 86 GLU A O 1
ATOM 691 N N . ARG A 1 87 ? 23.066 2.347 -36.747 1.00 80.44 87 ARG A N 1
ATOM 692 C CA . ARG A 1 87 ? 22.934 1.650 -38.037 1.00 80.44 87 ARG A CA 1
ATOM 693 C C . ARG A 1 87 ? 22.638 2.579 -39.220 1.00 80.44 87 ARG A C 1
ATOM 695 O O . ARG A 1 87 ? 22.687 2.102 -40.354 1.00 80.44 87 ARG A O 1
ATOM 702 N N . ARG A 1 88 ? 22.273 3.838 -38.968 1.00 64.31 88 ARG A N 1
ATOM 703 C CA . ARG A 1 88 ? 21.936 4.849 -39.985 1.00 64.31 88 ARG A CA 1
ATOM 704 C C . ARG A 1 88 ? 23.116 5.774 -40.244 1.00 64.31 88 ARG A C 1
ATOM 706 O O . ARG A 1 88 ? 23.275 6.156 -41.422 1.00 64.31 88 ARG A O 1
#

Sequence (88 aa):
MKVRNEEPYMENENAVKSNLLDAGCSDQSAAWVDQLVQAGRLSDALHEMKVIRCDLMEALHQSQRRVDCLDYLIRKTEKEIITDKERR

pLDDT: mean 85.69, std 18.19, range [35.94, 98.75]

Foldseek 3Di:
DPDPDPDPPPPDLVVQLVVCVVVVHDNVLSVVLSVCVVVVVVVVSVVSVVVSVVVVVVVVVVVVVVVVVVVVVVVVVVVVVVVVVVVD

Solvent-accessible surface area (backbone atoms only — not comparable to full-atom values): 5112 Å² total; per-residue (Å²): 133,85,77,77,82,77,73,78,93,72,90,47,90,69,50,58,35,50,53,31,44,76,71,68,42,52,74,66,59,18,52,52,41,37,52,28,48,78,68,69,38,53,70,58,26,53,49,50,54,52,51,54,50,52,53,54,49,51,54,50,52,54,53,48,55,52,50,55,52,49,53,51,52,52,56,51,51,54,49,53,55,52,54,54,59,76,75,108

Nearest PDB structures (foldseek):
  6rxb-assembly2_C  TM=4.071E-01  e=6.931E+00  Acinetobacter baumannii AYE